Protein AF-A0A8T5F8C6-F1 (afdb_monomer_lite)

Radius of gyration: 13.46 Å; chains: 1; bounding box: 25×26×33 Å

Structure (mmCIF, N/CA/C/O backbone):
data_AF-A0A8T5F8C6-F1
#
_entry.id   AF-A0A8T5F8C6-F1
#
loop_
_atom_site.group_PDB
_atom_site.id
_atom_site.type_symbol
_atom_site.label_atom_id
_atom_site.label_alt_id
_atom_site.label_comp_id
_atom_site.label_asym_id
_atom_site.label_entity_id
_atom_site.label_seq_id
_atom_site.pdbx_PDB_ins_code
_atom_site.Cart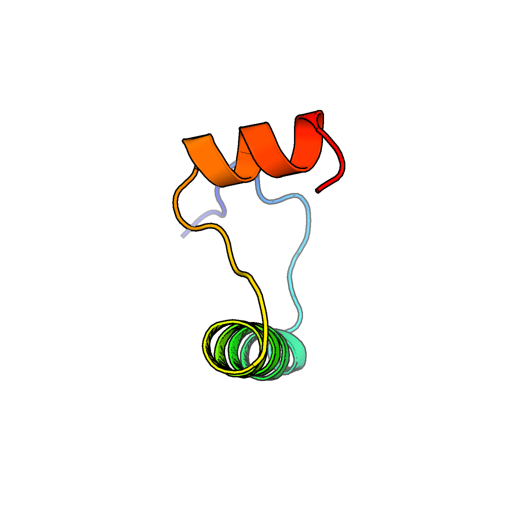n_x
_atom_site.Cartn_y
_atom_site.Cartn_z
_atom_site.occupancy
_atom_site.B_iso_or_equiv
_atom_site.auth_seq_id
_atom_site.auth_comp_id
_atom_site.auth_asym_id
_atom_site.auth_atom_id
_atom_site.pdbx_PDB_model_num
ATOM 1 N N . MET A 1 1 ? -8.266 13.149 18.627 1.00 74.75 1 MET A N 1
ATOM 2 C CA . MET A 1 1 ? -7.827 13.840 17.392 1.00 74.75 1 MET A CA 1
ATOM 3 C C . MET A 1 1 ? -8.866 13.542 16.322 1.00 74.75 1 MET A C 1
ATOM 5 O O . MET A 1 1 ? -9.243 12.383 16.209 1.00 74.75 1 MET A O 1
ATOM 9 N N . ALA A 1 2 ? -9.391 14.541 15.612 1.00 82.88 2 ALA A N 1
ATOM 10 C CA . ALA A 1 2 ? -10.332 14.275 14.522 1.00 82.88 2 ALA A CA 1
ATOM 11 C C . ALA A 1 2 ? -9.593 13.610 13.348 1.00 82.88 2 ALA A C 1
ATOM 13 O O . ALA A 1 2 ? -8.447 13.966 13.065 1.00 82.88 2 ALA A O 1
ATOM 14 N N . LYS A 1 3 ? -10.229 12.635 12.687 1.0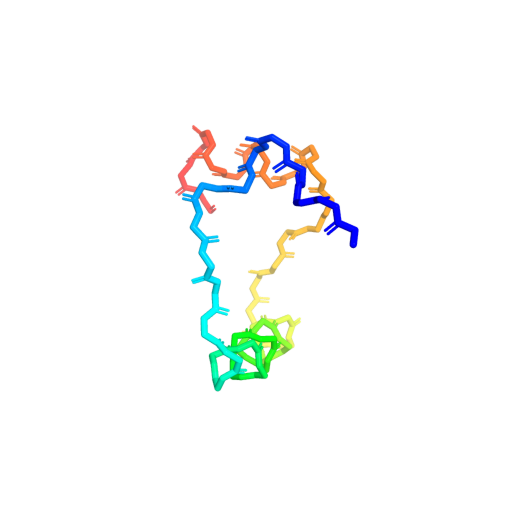0 87.12 3 LYS A N 1
ATOM 15 C CA . LYS A 1 3 ? -9.673 11.997 11.485 1.00 87.12 3 LYS A CA 1
ATOM 16 C C . LYS A 1 3 ? -9.533 13.034 10.365 1.00 87.12 3 LYS A C 1
ATOM 18 O O . LYS A 1 3 ? -10.317 13.978 10.278 1.00 87.12 3 LYS A O 1
ATOM 23 N N . ALA A 1 4 ? -8.528 12.859 9.511 1.00 95.19 4 ALA A N 1
ATOM 24 C CA . ALA A 1 4 ? -8.362 13.707 8.337 1.00 95.19 4 ALA A CA 1
ATOM 25 C C . ALA A 1 4 ? -9.539 13.526 7.361 1.00 95.19 4 ALA A C 1
ATOM 27 O O . ALA A 1 4 ? -10.092 12.432 7.253 1.00 95.19 4 ALA A O 1
ATOM 28 N N . TYR A 1 5 ? -9.885 14.577 6.611 1.00 96.25 5 TYR A N 1
ATOM 29 C CA . TYR A 1 5 ? -11.068 14.602 5.735 1.00 96.25 5 TYR A CA 1
ATOM 30 C C . TYR A 1 5 ? -11.087 13.501 4.656 1.00 96.25 5 TYR A C 1
ATOM 32 O O . TYR A 1 5 ? -12.150 13.131 4.168 1.00 96.25 5 TYR A O 1
ATOM 40 N N . TYR A 1 6 ? -9.919 12.987 4.257 1.00 94.94 6 TYR A N 1
ATOM 41 C CA . TYR A 1 6 ? -9.791 11.955 3.225 1.00 94.94 6 TYR A CA 1
ATOM 42 C C . TYR A 1 6 ? -10.033 10.530 3.753 1.00 94.94 6 TYR A C 1
ATOM 44 O O . TYR A 1 6 ? -10.111 9.590 2.961 1.00 94.94 6 TYR A O 1
ATOM 52 N N . VAL A 1 7 ? -10.151 10.345 5.073 1.00 96.06 7 VAL A N 1
ATOM 53 C CA . VAL A 1 7 ? -10.410 9.040 5.693 1.00 96.06 7 VAL A CA 1
ATOM 54 C C . VAL A 1 7 ? -11.913 8.767 5.664 1.00 96.06 7 VAL A C 1
ATOM 56 O O . VAL A 1 7 ? -12.669 9.305 6.467 1.00 96.06 7 VAL A O 1
ATOM 59 N N . LYS A 1 8 ? -12.350 7.937 4.713 1.00 95.69 8 LYS A N 1
ATOM 60 C CA . LYS A 1 8 ? -13.778 7.691 4.440 1.00 95.69 8 LYS A CA 1
ATOM 61 C C . LYS A 1 8 ? -14.436 6.662 5.365 1.00 95.69 8 LYS A C 1
ATOM 63 O O . LYS A 1 8 ? -15.657 6.628 5.445 1.00 95.69 8 LYS A O 1
ATOM 68 N N . PHE A 1 9 ? -13.650 5.812 6.022 1.00 94.81 9 PHE A N 1
ATOM 69 C CA . PHE A 1 9 ? -14.135 4.777 6.935 1.00 94.81 9 PHE A CA 1
ATOM 70 C C . PHE A 1 9 ? -13.059 4.411 7.961 1.00 94.81 9 PHE A C 1
ATOM 72 O O . PHE A 1 9 ? -11.899 4.810 7.848 1.00 94.81 9 PHE A O 1
ATOM 79 N N . GLU A 1 10 ? -13.462 3.672 8.988 1.00 94.44 10 GLU A N 1
ATOM 80 C CA . GLU A 1 10 ? -12.572 3.140 10.012 1.00 94.44 10 GLU A CA 1
ATOM 81 C C . GLU A 1 10 ? -12.051 1.765 9.612 1.00 94.44 10 GLU A C 1
ATOM 83 O O . GLU A 1 10 ? -12.832 0.869 9.299 1.00 94.44 10 GLU A O 1
ATOM 88 N N . THR A 1 11 ? -10.730 1.607 9.609 1.00 94.38 11 THR A N 1
ATOM 89 C CA . THR A 1 11 ? -10.103 0.299 9.435 1.00 94.38 11 THR A CA 1
ATOM 90 C C . THR A 1 11 ? -10.185 -0.456 10.763 1.00 94.38 11 THR A C 1
ATOM 92 O O . THR A 1 11 ? -9.691 0.079 11.757 1.00 94.38 11 THR A O 1
ATOM 95 N N . PRO A 1 12 ? -10.762 -1.670 10.802 1.00 96.81 12 PRO A N 1
ATOM 96 C CA . PRO A 1 12 ? -10.749 -2.512 11.996 1.00 96.81 12 PRO A CA 1
ATOM 97 C C . PRO A 1 12 ? -9.325 -2.741 12.507 1.00 96.81 12 PRO A C 1
ATOM 99 O O . PRO A 1 12 ? -8.410 -2.982 11.712 1.00 96.81 12 PRO A O 1
ATOM 102 N N . GLU A 1 13 ? -9.132 -2.677 13.824 1.00 94.62 13 GLU A N 1
ATOM 103 C CA . GLU A 1 13 ? -7.805 -2.806 14.436 1.00 94.62 13 GLU A CA 1
ATOM 104 C C . GLU A 1 13 ? -7.177 -4.171 14.134 1.00 94.62 13 GLU A C 1
ATOM 106 O O . GLU A 1 13 ? -5.982 -4.247 13.835 1.00 94.62 13 GLU A O 1
ATOM 111 N N . GLU A 1 14 ? -7.988 -5.235 14.090 1.00 96.31 14 GLU A N 1
ATOM 112 C CA . GLU A 1 14 ? -7.525 -6.581 13.753 1.00 96.31 14 GLU A CA 1
ATOM 113 C C . GLU A 1 14 ? -6.993 -6.712 12.317 1.00 96.31 14 GLU A C 1
ATOM 115 O O . GLU A 1 14 ? -6.244 -7.644 12.029 1.00 96.31 14 GLU A O 1
ATOM 120 N N . LEU A 1 15 ? -7.327 -5.777 11.417 1.00 97.62 15 LEU A N 1
ATOM 121 C CA . LEU A 1 15 ? -6.863 -5.791 10.027 1.00 97.62 15 LEU A CA 1
ATOM 122 C C . LEU A 1 15 ? -5.575 -4.991 9.802 1.00 97.62 15 LEU A C 1
ATOM 124 O O . LEU A 1 15 ? -4.865 -5.249 8.830 1.00 97.62 15 LEU A O 1
ATOM 128 N N . VAL A 1 16 ? -5.225 -4.051 10.684 1.00 96.75 16 VAL A N 1
ATOM 129 C CA . VAL A 1 16 ? -4.050 -3.184 10.482 1.00 96.75 16 VAL A CA 1
ATOM 130 C C . VAL A 1 16 ? -2.757 -4.003 10.428 1.00 96.75 16 VAL A C 1
ATOM 132 O O . VAL A 1 16 ? -1.962 -3.855 9.498 1.00 96.75 16 VAL A O 1
ATOM 135 N N . SER A 1 17 ? -2.559 -4.896 11.400 1.00 97.56 17 SER A N 1
ATOM 136 C CA . SER A 1 17 ? -1.370 -5.754 11.478 1.00 97.56 17 SER A CA 1
ATOM 137 C C . SER A 1 17 ? -1.213 -6.694 10.268 1.00 97.56 17 SER A C 1
ATOM 139 O O . SER A 1 17 ? -0.153 -6.646 9.636 1.00 97.56 17 SER A O 1
ATOM 141 N N . PRO A 1 18 ? -2.224 -7.495 9.868 1.00 98.06 18 PRO A N 1
ATOM 142 C CA . PRO A 1 18 ? -2.079 -8.397 8.725 1.00 98.06 18 PRO A CA 1
ATOM 143 C C . PRO A 1 18 ? -1.886 -7.666 7.388 1.00 98.06 18 PRO A C 1
ATOM 145 O O . PRO A 1 18 ? -1.147 -8.162 6.539 1.00 98.06 18 PRO A O 1
ATOM 148 N N . ILE A 1 19 ? -2.470 -6.474 7.192 1.00 97.94 19 ILE A N 1
ATOM 149 C CA . ILE A 1 19 ? -2.237 -5.665 5.979 1.00 97.94 19 ILE A CA 1
ATOM 150 C C . ILE A 1 19 ? -0.766 -5.233 5.880 1.00 97.94 19 ILE A C 1
ATOM 152 O O . ILE A 1 19 ? -0.156 -5.336 4.813 1.00 97.94 19 ILE A O 1
ATOM 156 N N . LEU A 1 20 ? -0.177 -4.765 6.986 1.00 97.56 20 LEU A N 1
ATOM 157 C CA . LEU A 1 20 ? 1.233 -4.363 7.013 1.00 97.56 20 LEU A CA 1
ATOM 158 C C . LEU A 1 20 ? 2.172 -5.553 6.793 1.00 97.56 20 LEU A C 1
ATOM 160 O O . LEU A 1 20 ? 3.177 -5.419 6.094 1.00 97.56 20 LEU A O 1
ATOM 164 N N . GLU A 1 21 ? 1.830 -6.721 7.334 1.00 97.75 21 GLU A N 1
ATOM 165 C CA . GLU A 1 21 ? 2.600 -7.944 7.114 1.00 97.75 21 GLU A CA 1
ATOM 166 C C . GLU A 1 21 ? 2.538 -8.403 5.650 1.00 97.75 21 GLU A C 1
ATOM 168 O O . GLU A 1 21 ? 3.572 -8.707 5.052 1.00 97.75 21 GLU A O 1
ATOM 173 N N . ALA A 1 22 ? 1.360 -8.353 5.022 1.00 97.81 22 ALA A N 1
ATOM 174 C CA . ALA A 1 22 ? 1.209 -8.641 3.597 1.00 97.81 22 ALA A CA 1
ATOM 175 C C . ALA A 1 22 ? 2.066 -7.702 2.726 1.00 97.81 22 ALA A C 1
ATOM 177 O O . ALA A 1 22 ? 2.722 -8.150 1.778 1.00 97.81 22 ALA A O 1
ATOM 178 N N . LEU A 1 23 ? 2.127 -6.410 3.071 1.00 97.38 23 LEU A N 1
ATOM 179 C CA . LEU A 1 23 ? 3.002 -5.448 2.397 1.00 97.38 23 LEU A CA 1
ATOM 180 C C . LEU A 1 23 ? 4.489 -5.780 2.612 1.00 97.38 23 LEU A C 1
ATOM 182 O O . LEU A 1 23 ? 5.275 -5.699 1.665 1.00 97.38 23 LEU A O 1
ATOM 186 N N . ARG A 1 24 ? 4.882 -6.180 3.829 1.00 97.12 24 ARG A N 1
ATOM 187 C CA . ARG A 1 24 ? 6.262 -6.568 4.160 1.00 97.12 24 ARG A CA 1
ATOM 188 C C . ARG A 1 24 ? 6.721 -7.774 3.343 1.00 97.12 24 ARG A C 1
ATOM 190 O O . ARG A 1 24 ? 7.801 -7.724 2.761 1.00 97.12 24 ARG A O 1
ATOM 197 N N . VAL A 1 25 ? 5.898 -8.821 3.263 1.00 98.19 25 VAL A N 1
ATOM 198 C CA . VAL A 1 25 ? 6.178 -10.017 2.452 1.00 98.19 25 VAL A CA 1
ATOM 199 C C . VAL A 1 25 ? 6.242 -9.660 0.967 1.00 98.19 25 VAL A C 1
ATOM 201 O O . VAL A 1 25 ? 7.173 -10.068 0.273 1.00 98.19 25 VAL A O 1
ATOM 204 N N . SER A 1 26 ? 5.310 -8.841 0.474 1.00 97.50 26 SER A N 1
ATOM 205 C CA . SER A 1 26 ? 5.311 -8.383 -0.924 1.00 97.50 26 SER A CA 1
ATOM 206 C C . SER A 1 26 ? 6.575 -7.591 -1.273 1.00 97.50 26 SER A C 1
ATOM 208 O O . SER A 1 26 ? 7.082 -7.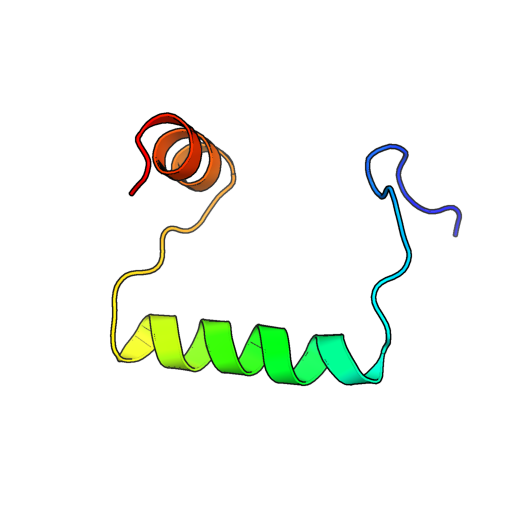690 -2.387 1.00 97.50 26 SER A O 1
ATOM 210 N N . ALA A 1 27 ? 7.130 -6.836 -0.319 1.00 97.00 27 ALA A N 1
ATOM 211 C CA . ALA A 1 27 ? 8.351 -6.063 -0.522 1.00 97.00 27 ALA A CA 1
ATOM 212 C C . ALA A 1 27 ? 9.618 -6.926 -0.657 1.00 97.00 27 ALA A C 1
ATOM 214 O O . ALA A 1 27 ? 10.600 -6.443 -1.217 1.00 97.00 27 ALA A O 1
ATOM 215 N N . THR A 1 28 ? 9.619 -8.161 -0.143 1.00 96.94 28 THR A N 1
ATOM 216 C CA . THR A 1 28 ? 10.760 -9.087 -0.253 1.00 96.94 28 THR A CA 1
ATOM 217 C C . THR A 1 28 ? 10.581 -10.147 -1.336 1.00 96.94 28 THR A C 1
ATOM 219 O O . THR A 1 28 ? 11.573 -10.680 -1.822 1.00 96.94 28 THR A O 1
ATOM 222 N N . SER A 1 29 ? 9.339 -10.462 -1.710 1.00 97.19 29 SER A N 1
ATOM 223 C CA . SER A 1 29 ? 9.0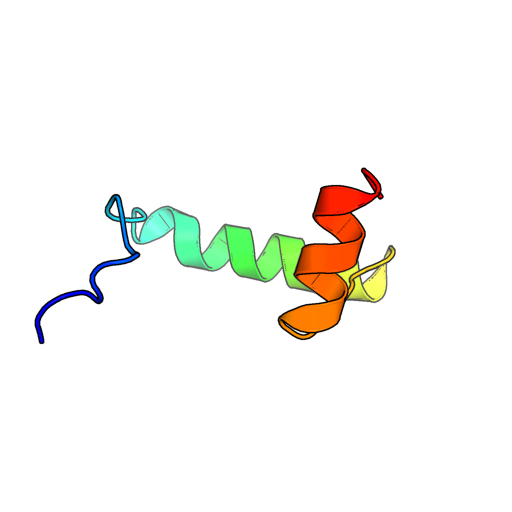09 -11.540 -2.656 1.00 97.19 29 SER A CA 1
ATOM 224 C C . SER A 1 29 ? 8.469 -11.055 -4.004 1.00 97.19 29 SER A C 1
ATOM 226 O O . SER A 1 29 ? 8.352 -11.850 -4.934 1.00 97.19 29 SER A O 1
ATOM 22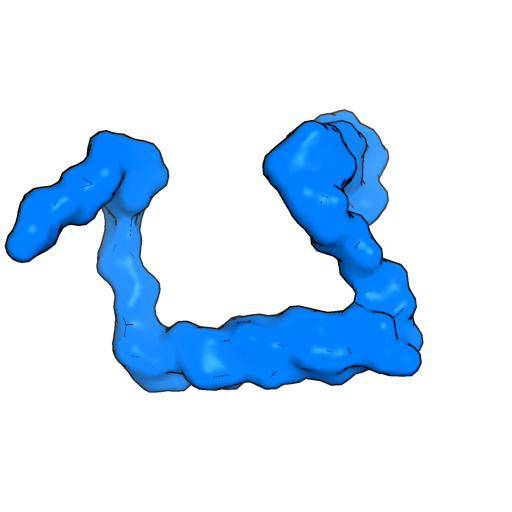8 N N . GLY A 1 30 ? 8.157 -9.765 -4.135 1.00 94.56 30 GLY A N 1
ATOM 229 C CA . GLY A 1 30 ? 7.543 -9.191 -5.327 1.00 94.56 30 GLY A CA 1
ATOM 230 C C . GLY A 1 30 ? 7.981 -7.754 -5.589 1.00 94.56 30 GLY A C 1
ATOM 231 O O . GLY A 1 30 ? 9.107 -7.351 -5.292 1.00 94.56 30 GLY A O 1
ATOM 232 N N . LYS A 1 31 ? 7.082 -6.970 -6.189 1.00 93.69 31 LYS A N 1
ATOM 233 C CA . LYS A 1 31 ? 7.319 -5.565 -6.526 1.00 93.69 31 LYS A CA 1
ATOM 234 C C . LYS A 1 31 ? 6.392 -4.679 -5.708 1.00 93.69 31 LYS A C 1
ATOM 236 O O . LYS A 1 31 ? 5.178 -4.820 -5.769 1.00 93.69 31 LYS A O 1
ATOM 241 N N . VAL A 1 32 ? 6.977 -3.731 -4.983 1.00 96.44 32 VAL A N 1
ATOM 242 C CA . VAL A 1 32 ? 6.246 -2.702 -4.239 1.00 96.44 32 VAL A CA 1
ATOM 243 C C . VAL A 1 32 ? 6.759 -1.339 -4.673 1.00 96.44 32 VAL A C 1
ATOM 245 O O . VAL A 1 32 ? 7.965 -1.089 -4.662 1.00 96.44 32 VAL A O 1
ATOM 248 N N . VAL A 1 33 ? 5.840 -0.447 -5.032 1.00 96.62 33 VAL A N 1
ATOM 249 C CA . VAL A 1 33 ? 6.135 0.972 -5.262 1.00 96.62 33 VAL A CA 1
ATOM 250 C C . VAL A 1 33 ? 5.979 1.742 -3.952 1.00 96.62 33 VAL A C 1
ATOM 252 O O . VAL A 1 33 ? 5.136 1.407 -3.121 1.00 96.62 33 VAL A O 1
ATOM 255 N N . ARG A 1 34 ? 6.817 2.756 -3.727 1.00 96.00 34 ARG A N 1
ATOM 256 C CA . ARG A 1 34 ? 6.831 3.533 -2.479 1.00 96.00 34 ARG A CA 1
ATOM 257 C C . ARG A 1 34 ? 6.787 5.024 -2.781 1.00 96.00 34 ARG A C 1
ATOM 259 O O . ARG A 1 34 ? 7.436 5.489 -3.713 1.00 96.00 34 ARG A O 1
ATOM 266 N N . GLY A 1 35 ? 6.070 5.762 -1.939 1.00 97.69 35 GLY A N 1
ATOM 267 C CA . GLY A 1 35 ? 5.870 7.203 -2.077 1.00 97.69 35 GLY A CA 1
ATOM 268 C C . GLY A 1 35 ? 4.616 7.555 -2.879 1.00 97.69 35 GLY A C 1
ATOM 269 O O . GLY A 1 35 ? 4.213 6.832 -3.788 1.00 97.69 35 GLY A O 1
ATOM 270 N N . THR A 1 36 ? 4.003 8.687 -2.532 1.00 98.19 36 THR A N 1
ATOM 271 C CA . THR A 1 36 ? 2.705 9.119 -3.070 1.00 98.19 36 THR A CA 1
ATOM 272 C C . THR A 1 36 ? 2.711 9.240 -4.594 1.00 98.19 36 THR A C 1
ATOM 274 O O . THR A 1 36 ? 1.813 8.721 -5.243 1.00 98.19 36 THR A O 1
ATOM 277 N N . ASN A 1 37 ? 3.750 9.844 -5.181 1.00 98.38 37 ASN A N 1
ATOM 278 C CA . ASN A 1 37 ? 3.826 10.042 -6.634 1.00 98.38 37 ASN A CA 1
ATOM 279 C C . ASN A 1 37 ? 3.872 8.720 -7.414 1.00 98.38 37 ASN A C 1
ATOM 281 O O . ASN A 1 37 ? 3.205 8.588 -8.436 1.00 98.38 37 ASN A O 1
ATOM 285 N N . GLU A 1 38 ? 4.657 7.744 -6.952 1.00 98.00 38 GLU A N 1
ATOM 286 C CA . GLU A 1 38 ? 4.770 6.449 -7.634 1.00 98.00 38 GLU A CA 1
ATOM 287 C C . GLU A 1 38 ? 3.525 5.585 -7.413 1.00 98.00 38 GLU A C 1
ATOM 289 O O . GLU A 1 38 ? 3.102 4.897 -8.339 1.00 98.00 38 GLU A O 1
ATOM 294 N N . ALA A 1 39 ? 2.887 5.676 -6.239 1.00 97.38 39 ALA A N 1
ATOM 295 C CA . ALA A 1 39 ? 1.600 5.033 -5.985 1.00 97.38 39 ALA A CA 1
ATOM 296 C C . ALA A 1 39 ? 0.501 5.565 -6.923 1.00 97.38 39 ALA A C 1
ATOM 298 O O . ALA A 1 39 ? -0.210 4.770 -7.532 1.00 97.38 39 ALA A O 1
ATOM 299 N N . THR A 1 40 ? 0.406 6.888 -7.114 1.00 98.25 40 THR A N 1
ATOM 300 C CA . THR A 1 40 ? -0.540 7.488 -8.070 1.00 98.25 40 THR A CA 1
ATOM 301 C C . THR A 1 40 ? -0.290 6.980 -9.487 1.00 98.25 40 THR A C 1
ATOM 303 O O . THR A 1 40 ? -1.209 6.474 -10.125 1.00 98.25 40 THR A O 1
ATOM 306 N N . LYS A 1 41 ? 0.964 7.023 -9.957 1.00 98.19 41 LYS A N 1
ATOM 307 C CA . LYS A 1 41 ? 1.322 6.529 -11.296 1.00 98.19 41 LYS A CA 1
ATOM 308 C C . LYS A 1 41 ? 0.989 5.050 -11.481 1.00 98.19 41 LYS A C 1
ATOM 310 O O . LYS A 1 41 ? 0.579 4.666 -12.570 1.00 98.19 41 LYS A O 1
ATOM 315 N N . ALA A 1 42 ? 1.213 4.220 -10.462 1.00 97.62 42 ALA A N 1
ATOM 316 C CA . ALA A 1 42 ? 0.916 2.792 -10.523 1.00 97.62 42 ALA A CA 1
ATOM 317 C C . ALA A 1 42 ? -0.591 2.545 -10.688 1.00 97.62 42 ALA A C 1
ATOM 319 O O . ALA A 1 42 ? -0.997 1.833 -11.603 1.00 97.62 42 ALA A O 1
ATOM 320 N N . ILE A 1 43 ? -1.415 3.242 -9.896 1.00 97.25 43 ILE A N 1
ATOM 321 C CA . ILE A 1 43 ? -2.880 3.178 -9.984 1.00 97.25 43 ILE A CA 1
ATOM 322 C C . ILE A 1 43 ? -3.373 3.654 -11.356 1.00 97.25 43 ILE A C 1
ATOM 324 O O . ILE A 1 43 ? -4.156 2.960 -11.998 1.00 97.25 43 ILE A O 1
ATOM 328 N N . GLU A 1 44 ? -2.892 4.802 -11.839 1.00 98.25 44 GLU A N 1
ATOM 329 C CA . GLU A 1 44 ? -3.291 5.364 -13.140 1.00 98.25 44 GL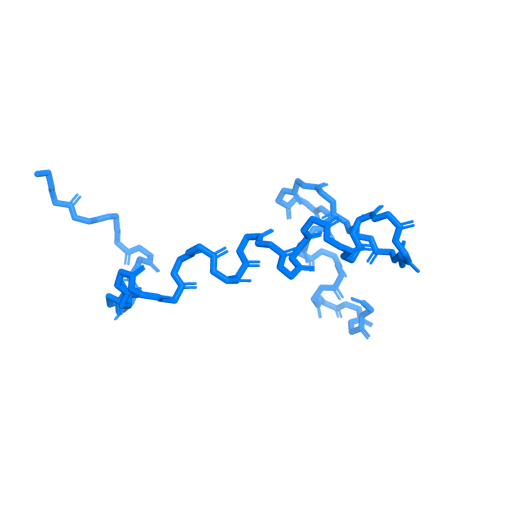U A CA 1
ATOM 330 C C . GLU A 1 44 ? -2.892 4.475 -14.328 1.00 98.25 44 GLU A C 1
ATOM 332 O O . GLU A 1 44 ? -3.545 4.501 -15.369 1.00 98.25 44 GLU A O 1
ATOM 337 N N . ARG A 1 45 ? -1.820 3.686 -14.182 1.00 97.50 45 ARG A N 1
ATOM 338 C CA . ARG A 1 45 ? -1.310 2.774 -15.218 1.00 97.50 45 ARG A CA 1
ATOM 339 C C . ARG A 1 45 ? -1.808 1.335 -15.070 1.00 97.50 45 ARG A C 1
ATOM 341 O O . ARG A 1 45 ? -1.544 0.536 -15.964 1.00 97.50 45 ARG A O 1
ATOM 348 N N . GLY A 1 46 ? -2.496 1.001 -13.977 1.00 95.00 46 GLY A N 1
ATOM 349 C CA . GLY A 1 46 ? -2.974 -0.354 -13.692 1.00 95.00 46 GLY A CA 1
ATOM 350 C C . GLY A 1 46 ? -1.855 -1.376 -13.461 1.00 95.00 46 GLY A C 1
ATOM 351 O O . GLY A 1 46 ? -1.983 -2.515 -13.910 1.00 95.00 46 GLY A O 1
ATOM 352 N N . ILE A 1 47 ? -0.758 -0.964 -12.812 1.00 83.56 47 ILE A N 1
ATOM 353 C CA . ILE A 1 47 ? 0.422 -1.805 -12.519 1.00 83.56 47 ILE A CA 1
ATOM 354 C C . ILE A 1 47 ? 0.697 -1.963 -11.027 1.00 83.56 47 ILE A C 1
ATOM 356 O O . ILE A 1 47 ? 0.263 -1.091 -10.243 1.00 83.56 47 ILE A O 1
#

Secondary structure (DSSP, 8-state):
-PPPTT--SPPPHHHHHHHHHHHHHHHHHS----SHHHHHHHHHHT-

Foldseek 3Di:
DDDDPPCPDDDDPVVPVVVVVVVVCCVVPHDDDDDDVRVVVCVVVVD

pLDDT: mean 95.51, std 4.48, range [74.75, 98.38]

Sequence (47 aa):
MAKAYYVKFETPEELVSPILEALRVSATSGKVVRGTNEATKAIERGI